Protein AF-A0A1V5XTD7-F1 (afdb_monomer_lite)

Sequence (147 aa):
MNVSTKELQEQLVVDLKNWQKAEGAAANQMEKLSKATNHELIKLVADVIHADSLRHAKVQQMVVDSIEKGAHALSPDDLAKVWDIIEEHIKTEQHMVANVRKALDSLQGRKMLVQQYLLEYLLFDEQKHDHLLEKLEGIKKGMYPDG

Structure (mmCIF, N/CA/C/O backbone):
data_AF-A0A1V5XTD7-F1
#
_entry.id   AF-A0A1V5XTD7-F1
#
loop_
_atom_site.group_PDB
_atom_site.id
_atom_site.type_symbol
_atom_site.label_atom_id
_atom_site.label_alt_id
_atom_site.label_comp_id
_atom_site.label_asym_id
_atom_site.label_entity_id
_atom_site.label_seq_id
_atom_site.pdbx_PDB_ins_code
_atom_site.Cartn_x
_atom_site.Cartn_y
_atom_site.Cartn_z
_atom_site.occupancy
_atom_site.B_iso_or_equiv
_atom_site.auth_seq_id
_atom_site.auth_comp_id
_atom_site.auth_asym_id
_atom_site.auth_atom_id
_atom_site.pdbx_PDB_model_num
ATOM 1 N N . MET A 1 1 ? 18.858 23.688 -20.100 1.00 56.25 1 MET A N 1
ATOM 2 C CA . MET A 1 1 ? 19.520 22.431 -20.507 1.00 56.25 1 MET A CA 1
ATOM 3 C C . MET A 1 1 ? 18.501 21.320 -20.331 1.00 56.25 1 MET A C 1
ATOM 5 O O . MET A 1 1 ? 17.865 21.304 -19.286 1.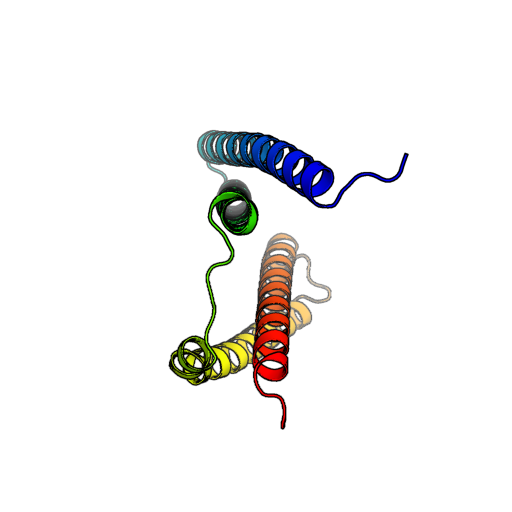00 56.25 1 MET A O 1
ATOM 9 N N . ASN A 1 2 ? 18.276 20.481 -21.346 1.00 80.62 2 ASN A N 1
ATOM 10 C CA . ASN A 1 2 ? 17.391 19.322 -21.206 1.00 80.62 2 ASN A CA 1
ATOM 11 C C . ASN A 1 2 ? 18.139 18.247 -20.419 1.00 80.62 2 ASN A C 1
ATOM 13 O O . ASN A 1 2 ? 19.227 17.852 -20.828 1.00 80.62 2 ASN A O 1
ATOM 17 N N . VAL A 1 3 ? 17.569 17.827 -19.292 1.00 83.38 3 VAL A N 1
ATOM 18 C CA . VAL A 1 3 ? 18.100 16.738 -18.468 1.00 83.38 3 VAL A CA 1
ATOM 19 C C . VAL A 1 3 ? 17.999 15.438 -19.267 1.00 83.38 3 VAL A C 1
ATOM 21 O O . VAL A 1 3 ? 16.967 15.168 -19.886 1.00 83.38 3 VAL A O 1
ATOM 24 N N . SER A 1 4 ? 19.068 14.650 -19.300 1.00 93.81 4 SER A N 1
ATOM 25 C CA . SER A 1 4 ? 19.073 13.344 -19.959 1.00 93.81 4 SER A CA 1
ATOM 26 C C . SER A 1 4 ? 18.252 12.314 -19.174 1.00 93.81 4 SER A C 1
ATOM 28 O O . SER A 1 4 ? 18.090 12.418 -17.959 1.00 93.81 4 SER A O 1
ATOM 30 N N . THR A 1 5 ? 17.774 11.261 -19.845 1.00 93.81 5 THR A N 1
ATOM 31 C CA . THR A 1 5 ? 17.075 10.141 -19.182 1.00 93.81 5 THR A CA 1
ATOM 32 C C . THR A 1 5 ? 17.911 9.523 -18.064 1.00 93.81 5 THR A C 1
ATOM 34 O O . THR A 1 5 ? 17.371 9.161 -17.023 1.00 93.81 5 THR A O 1
ATOM 37 N N . LYS A 1 6 ? 19.231 9.441 -18.260 1.00 93.12 6 LYS A N 1
ATOM 38 C CA . LYS A 1 6 ? 20.161 8.915 -17.261 1.00 93.12 6 LYS A CA 1
ATOM 39 C C . LYS A 1 6 ? 20.193 9.794 -16.008 1.00 93.12 6 LYS A C 1
ATOM 41 O O . LYS A 1 6 ? 20.026 9.277 -14.912 1.00 93.12 6 LYS A O 1
ATOM 46 N N . GLU A 1 7 ? 20.345 11.106 -16.172 1.00 94.81 7 GLU A N 1
ATOM 47 C CA . GLU A 1 7 ? 20.345 12.049 -15.043 1.00 94.81 7 GLU A CA 1
ATOM 48 C C . GLU A 1 7 ? 19.001 12.033 -14.292 1.00 94.81 7 GLU A C 1
ATOM 50 O O . GLU A 1 7 ? 18.977 12.085 -13.065 1.00 94.81 7 GLU A O 1
ATOM 55 N N . LEU A 1 8 ? 17.875 11.888 -15.006 1.00 96.19 8 LEU A N 1
ATOM 56 C CA . LEU A 1 8 ? 16.554 11.726 -14.383 1.00 96.19 8 LEU A CA 1
ATOM 57 C C . LEU A 1 8 ? 16.450 10.432 -13.564 1.00 96.19 8 LEU A C 1
ATOM 59 O O . LEU A 1 8 ? 15.916 10.450 -12.457 1.00 96.19 8 LEU A O 1
ATOM 63 N N . GLN A 1 9 ? 16.952 9.314 -14.092 1.00 96.06 9 GLN A N 1
ATOM 64 C CA . GLN A 1 9 ? 16.957 8.025 -13.397 1.00 96.06 9 GLN A CA 1
ATOM 65 C C . GLN A 1 9 ? 17.840 8.053 -12.145 1.00 96.06 9 GLN A C 1
ATOM 67 O O . GLN A 1 9 ? 17.424 7.564 -11.096 1.00 96.06 9 GLN A O 1
ATOM 72 N N . GLU A 1 10 ? 19.025 8.660 -12.231 1.00 96.75 10 GLU A N 1
ATOM 73 C CA . GLU A 1 10 ? 19.931 8.835 -11.090 1.00 96.75 10 GLU A CA 1
ATOM 74 C C . GLU A 1 10 ? 19.274 9.674 -9.985 1.00 96.75 10 GLU A C 1
ATOM 76 O O . GLU A 1 10 ? 19.291 9.277 -8.817 1.00 96.75 10 GLU A O 1
ATOM 81 N N . GLN A 1 11 ? 18.619 10.783 -10.347 1.00 97.88 11 GLN A N 1
ATOM 82 C CA . GLN A 1 11 ? 17.897 11.612 -9.382 1.00 97.88 11 GLN A CA 1
ATOM 83 C C . GLN A 1 11 ? 16.709 10.867 -8.757 1.00 97.88 11 GLN A C 1
ATOM 85 O O . GLN A 1 11 ? 16.541 10.891 -7.539 1.00 97.88 11 GLN A O 1
ATOM 90 N N . LEU A 1 12 ? 15.923 10.147 -9.562 1.00 97.88 12 LEU A N 1
ATOM 91 C CA . LEU A 1 12 ? 14.783 9.371 -9.075 1.00 97.88 12 LEU A CA 1
ATOM 92 C C . LEU A 1 12 ? 15.210 8.309 -8.052 1.00 97.88 12 LEU A C 1
ATOM 94 O O . LEU A 1 12 ? 14.552 8.135 -7.028 1.00 97.88 12 LEU A O 1
ATOM 98 N N . VAL A 1 13 ? 16.330 7.620 -8.290 1.00 98.31 13 VAL A N 1
ATOM 99 C CA . VAL A 1 13 ? 16.887 6.651 -7.334 1.00 98.31 13 VAL A CA 1
ATOM 100 C C . VAL A 1 13 ? 17.264 7.325 -6.013 1.00 98.31 13 VAL A C 1
ATOM 102 O O . VAL A 1 13 ? 16.972 6.781 -4.945 1.00 98.31 13 VAL A O 1
ATOM 105 N N . VAL A 1 14 ? 17.891 8.505 -6.062 1.00 98.44 14 VAL A N 1
ATOM 106 C CA . VAL A 1 14 ? 18.237 9.278 -4.857 1.00 98.44 14 VAL A CA 1
ATOM 107 C C . VAL A 1 14 ? 16.979 9.662 -4.077 1.00 98.44 14 VAL A C 1
ATOM 109 O O . VAL A 1 14 ? 16.927 9.462 -2.859 1.00 98.44 14 VAL A O 1
ATOM 112 N N . ASP A 1 15 ? 15.957 10.161 -4.767 1.00 98.56 15 ASP A N 1
ATOM 113 C CA . ASP A 1 15 ? 14.704 10.598 -4.152 1.00 98.56 15 ASP A CA 1
ATOM 114 C C . ASP A 1 15 ? 13.961 9.426 -3.499 1.00 98.56 15 ASP A C 1
ATOM 116 O O . ASP A 1 15 ? 13.559 9.519 -2.337 1.00 98.56 15 ASP A O 1
ATOM 120 N N . LEU A 1 16 ? 13.861 8.284 -4.187 1.00 98.50 16 LEU A N 1
ATOM 121 C CA . LEU A 1 16 ? 13.233 7.072 -3.655 1.00 98.50 16 LEU A CA 1
ATOM 122 C C . LEU A 1 16 ? 13.976 6.532 -2.429 1.00 98.50 16 LEU A C 1
ATOM 124 O O . LEU A 1 16 ? 13.339 6.212 -1.428 1.00 98.50 16 LEU A O 1
ATOM 128 N N . LYS A 1 17 ? 15.314 6.494 -2.449 1.00 98.38 17 LYS A N 1
ATOM 129 C CA . LYS A 1 17 ? 16.115 6.062 -1.288 1.00 98.38 17 LYS A CA 1
ATOM 130 C C . LYS A 1 17 ? 15.952 6.996 -0.089 1.00 98.38 17 LYS A C 1
ATOM 132 O O . LYS A 1 17 ? 16.010 6.553 1.059 1.00 98.38 17 LYS A O 1
ATOM 137 N N . ASN A 1 18 ? 15.747 8.291 -0.321 1.00 98.50 18 ASN A N 1
ATOM 138 C CA . ASN A 1 18 ? 15.445 9.234 0.753 1.00 98.50 18 ASN A CA 1
ATOM 139 C C . ASN A 1 18 ? 14.015 9.063 1.279 1.00 98.50 18 ASN A C 1
ATOM 141 O O . ASN A 1 18 ? 13.820 9.078 2.495 1.00 98.50 18 ASN A O 1
ATOM 145 N N . TRP A 1 19 ? 13.039 8.819 0.404 1.00 98.56 19 TRP A N 1
ATOM 146 C CA . TRP A 1 19 ? 11.669 8.505 0.811 1.00 98.56 19 TRP A CA 1
ATOM 147 C C . TRP A 1 19 ? 11.604 7.200 1.622 1.00 98.56 19 TRP A C 1
ATOM 149 O O . TRP A 1 19 ? 10.999 7.183 2.689 1.00 98.56 19 TRP A O 1
ATOM 159 N N . GLN A 1 20 ? 12.341 6.152 1.248 1.00 98.56 20 GLN A N 1
ATOM 160 C CA . GLN A 1 20 ? 12.427 4.911 2.035 1.00 98.56 20 GLN A CA 1
ATOM 161 C C . GLN A 1 20 ? 12.893 5.142 3.481 1.00 98.56 20 GLN A C 1
ATOM 163 O O . GLN A 1 20 ? 12.407 4.490 4.406 1.00 98.56 20 GLN A O 1
ATOM 168 N N . LYS A 1 21 ? 13.813 6.091 3.714 1.00 98.38 21 LYS A N 1
ATOM 169 C CA . LYS A 1 21 ? 14.217 6.469 5.082 1.00 98.38 21 LYS A CA 1
ATOM 170 C C . LYS A 1 21 ? 13.057 7.099 5.851 1.00 98.38 21 LYS A C 1
ATOM 172 O O . LYS A 1 21 ? 12.910 6.831 7.043 1.00 98.38 21 LYS A O 1
ATOM 177 N N . ALA A 1 22 ? 12.244 7.917 5.184 1.00 98.56 22 ALA A N 1
ATOM 178 C CA . ALA A 1 22 ? 11.042 8.491 5.775 1.00 98.56 22 ALA A CA 1
ATOM 179 C C . ALA A 1 22 ? 9.991 7.410 6.081 1.00 98.56 22 ALA A C 1
ATOM 181 O O . ALA A 1 22 ? 9.438 7.430 7.176 1.00 98.56 22 ALA A O 1
ATOM 182 N N . GLU A 1 23 ? 9.794 6.421 5.200 1.00 98.62 23 GLU A N 1
ATOM 183 C CA . GLU A 1 23 ? 8.918 5.267 5.469 1.00 98.62 23 GLU A CA 1
ATOM 184 C C . GLU A 1 23 ? 9.397 4.458 6.682 1.00 98.62 23 GLU A C 1
ATOM 186 O O . GLU A 1 23 ? 8.611 4.119 7.566 1.00 98.62 23 GLU A O 1
ATOM 191 N N . GLY A 1 24 ? 10.706 4.210 6.798 1.00 98.50 24 GLY A N 1
ATOM 192 C CA . GLY A 1 24 ? 11.279 3.549 7.974 1.00 98.50 24 GLY A CA 1
ATOM 193 C C . GLY A 1 24 ? 11.094 4.358 9.264 1.00 98.50 24 GLY A C 1
ATOM 194 O O . GLY A 1 24 ? 10.810 3.799 10.324 1.00 98.50 24 GLY A O 1
ATOM 195 N N . ALA A 1 25 ? 11.220 5.686 9.197 1.00 98.50 25 ALA A N 1
ATOM 196 C CA . ALA A 1 25 ? 10.943 6.555 10.336 1.00 98.50 25 ALA A CA 1
ATOM 197 C C . ALA A 1 25 ? 9.454 6.540 10.721 1.00 98.50 25 ALA A C 1
ATOM 199 O O . ALA A 1 25 ? 9.149 6.450 11.910 1.00 98.50 25 ALA A O 1
ATOM 200 N N . ALA A 1 26 ? 8.548 6.580 9.741 1.00 98.50 26 ALA A N 1
ATOM 201 C CA . ALA A 1 26 ? 7.104 6.510 9.947 1.00 98.50 26 ALA A CA 1
ATOM 202 C C . ALA A 1 26 ? 6.685 5.177 10.587 1.00 98.50 26 ALA A C 1
ATOM 204 O O . ALA A 1 26 ? 5.996 5.184 11.609 1.00 98.50 26 ALA A O 1
ATOM 205 N N . ALA A 1 27 ? 7.193 4.046 10.086 1.00 98.69 27 ALA A N 1
ATOM 206 C CA . ALA A 1 27 ? 6.969 2.733 10.691 1.00 98.69 27 ALA A CA 1
ATOM 207 C C . ALA A 1 27 ? 7.412 2.718 12.168 1.00 98.69 27 ALA A C 1
ATOM 209 O O . ALA A 1 27 ? 6.619 2.418 13.060 1.00 98.69 27 ALA A O 1
ATOM 210 N N . ASN A 1 28 ? 8.638 3.161 12.460 1.00 98.56 28 ASN A N 1
ATOM 211 C CA . ASN A 1 28 ? 9.143 3.224 13.837 1.00 98.56 28 ASN A CA 1
ATOM 212 C C . ASN A 1 28 ? 8.314 4.152 14.747 1.00 98.56 28 ASN A C 1
ATOM 214 O O . ASN A 1 28 ? 8.197 3.905 15.948 1.00 98.56 28 ASN A O 1
ATOM 218 N N . GLN A 1 29 ? 7.762 5.248 14.218 1.00 98.62 29 GLN A N 1
ATOM 219 C CA . GLN A 1 29 ? 6.876 6.134 14.981 1.00 98.62 29 GLN A CA 1
ATOM 220 C C . GLN A 1 29 ? 5.565 5.434 15.342 1.00 98.62 29 GLN A C 1
ATOM 222 O O . GLN A 1 29 ? 5.119 5.544 16.485 1.00 98.62 29 GLN A O 1
ATOM 227 N N . MET A 1 30 ? 4.977 4.690 14.405 1.00 98.56 30 MET A N 1
ATOM 228 C CA . MET A 1 30 ? 3.747 3.940 14.654 1.00 98.56 30 MET A CA 1
ATOM 229 C C . MET A 1 30 ? 3.967 2.779 15.624 1.00 98.56 30 MET A C 1
ATOM 231 O O . MET A 1 30 ? 3.158 2.575 16.524 1.00 98.56 30 MET A O 1
ATOM 235 N N . GLU A 1 31 ? 5.108 2.093 15.549 1.00 98.25 31 GLU A N 1
ATOM 236 C CA . GLU A 1 31 ? 5.473 1.073 16.538 1.00 98.25 31 GLU A CA 1
ATOM 237 C C . GLU A 1 31 ? 5.560 1.669 17.956 1.00 98.25 31 GLU A C 1
ATOM 239 O O . GLU A 1 31 ? 5.055 1.093 18.925 1.00 98.25 31 GLU A O 1
ATOM 244 N N . LYS A 1 32 ? 6.158 2.861 18.094 1.00 98.44 32 LYS A N 1
ATOM 245 C CA . LYS A 1 32 ? 6.196 3.584 19.375 1.00 98.44 32 LYS A CA 1
ATOM 246 C C . LYS A 1 32 ? 4.800 3.979 19.847 1.00 98.44 32 LYS A C 1
ATOM 248 O O . LYS A 1 32 ? 4.524 3.845 21.035 1.00 98.44 32 LYS A O 1
ATOM 253 N N . LEU A 1 33 ? 3.932 4.441 18.945 1.00 98.19 33 LEU A N 1
ATOM 254 C CA . LEU A 1 33 ? 2.545 4.783 19.267 1.00 98.19 33 LEU A CA 1
ATOM 255 C C . LEU A 1 33 ? 1.776 3.563 19.785 1.00 98.19 33 LEU A C 1
ATOM 257 O O . LEU A 1 33 ? 1.155 3.646 20.842 1.00 98.19 33 LEU A O 1
ATOM 261 N N . SER A 1 34 ? 1.879 2.430 19.085 1.00 97.56 34 SER A N 1
ATOM 262 C CA . SER A 1 34 ? 1.235 1.165 19.460 1.00 97.56 34 SER A CA 1
ATOM 263 C C . SER A 1 34 ? 1.693 0.689 20.851 1.00 97.56 34 SER A C 1
ATOM 265 O O . SER A 1 34 ? 0.878 0.285 21.680 1.00 97.56 34 SER A O 1
ATOM 267 N N . LYS A 1 35 ? 2.986 0.853 21.176 1.00 97.81 35 LYS A N 1
ATOM 268 C CA . LYS A 1 35 ? 3.560 0.536 22.502 1.00 97.81 35 LYS A CA 1
ATOM 269 C C . LYS A 1 35 ? 3.183 1.529 23.608 1.00 97.81 35 LYS A C 1
ATOM 271 O O . LYS A 1 35 ? 3.209 1.165 24.781 1.00 97.81 35 LYS A O 1
ATOM 276 N N . ALA A 1 36 ? 2.871 2.779 23.265 1.00 98.06 36 ALA A N 1
ATOM 277 C CA . ALA A 1 36 ? 2.597 3.844 24.232 1.00 98.06 36 ALA A CA 1
ATOM 278 C C . ALA A 1 36 ? 1.149 3.853 24.754 1.00 98.06 36 ALA A C 1
ATOM 280 O O . ALA A 1 36 ? 0.820 4.641 25.641 1.00 98.06 36 ALA A O 1
ATOM 281 N N . THR A 1 37 ? 0.273 3.004 24.215 1.00 97.44 37 THR A N 1
ATOM 282 C CA . THR A 1 37 ? -1.153 2.978 24.550 1.00 97.44 37 THR A CA 1
ATOM 283 C C . THR A 1 37 ? -1.656 1.556 24.763 1.00 97.44 37 THR A C 1
ATOM 285 O O . THR A 1 37 ? -1.198 0.613 24.130 1.00 97.44 37 THR A O 1
ATOM 288 N N . ASN A 1 38 ? -2.658 1.403 25.629 1.00 97.31 38 ASN A N 1
ATOM 289 C CA . ASN A 1 38 ? -3.426 0.162 25.765 1.00 97.31 38 ASN A CA 1
ATOM 290 C C . ASN A 1 38 ? -4.776 0.225 25.032 1.00 97.31 38 ASN A C 1
ATOM 292 O O . ASN A 1 38 ? -5.556 -0.716 25.111 1.00 97.31 38 ASN A O 1
ATOM 296 N N . HIS A 1 39 ? -5.079 1.330 24.343 1.00 98.12 39 HIS A N 1
ATOM 297 C CA . HIS A 1 39 ? -6.352 1.499 23.652 1.00 98.12 39 HIS A CA 1
ATOM 298 C C . HIS A 1 39 ? -6.342 0.777 22.298 1.00 98.12 39 HIS A C 1
ATOM 300 O O . HIS A 1 39 ? -5.668 1.209 21.364 1.00 98.12 39 HIS A O 1
ATOM 306 N N . GLU A 1 40 ? -7.158 -0.268 22.164 1.00 96.81 40 GLU A N 1
ATOM 307 C CA . GLU A 1 40 ? -7.149 -1.181 21.009 1.00 96.81 40 GLU A CA 1
ATOM 308 C C . GLU A 1 40 ? -7.403 -0.489 19.660 1.00 96.81 40 GLU A C 1
ATOM 310 O O . GLU A 1 40 ? -6.708 -0.772 18.691 1.00 96.81 40 GLU A O 1
ATOM 315 N N . LEU A 1 41 ? -8.311 0.495 19.593 1.00 96.50 41 LEU A N 1
ATOM 316 C CA . LEU A 1 41 ? -8.510 1.268 18.354 1.00 96.50 41 LEU A CA 1
ATOM 317 C C . LEU A 1 41 ? -7.245 2.025 17.915 1.00 96.50 41 LEU A C 1
ATOM 319 O O . LEU A 1 41 ? -6.951 2.086 16.727 1.00 96.50 41 LEU A O 1
ATOM 323 N N . ILE A 1 42 ? -6.498 2.607 18.860 1.00 97.44 42 ILE A N 1
ATOM 324 C CA . ILE A 1 42 ? -5.294 3.382 18.535 1.00 97.44 42 ILE A CA 1
ATOM 325 C C . ILE A 1 42 ? -4.183 2.435 18.078 1.00 97.44 42 ILE A C 1
ATOM 327 O O . ILE A 1 42 ? -3.482 2.753 17.121 1.00 97.44 42 ILE A O 1
ATOM 331 N N . LYS A 1 43 ? -4.059 1.261 18.715 1.00 98.00 43 LYS A N 1
ATOM 332 C CA . LYS A 1 43 ? -3.128 0.214 18.275 1.00 98.00 43 LYS A CA 1
ATOM 333 C C . LYS A 1 43 ? -3.436 -0.251 16.858 1.00 98.00 43 LYS A C 1
ATOM 335 O O . LYS A 1 43 ? -2.542 -0.227 16.030 1.00 98.00 43 LYS A O 1
ATOM 340 N N . LEU A 1 44 ? -4.699 -0.564 16.556 1.00 97.38 44 LEU A N 1
ATOM 341 C CA . LEU A 1 44 ? -5.108 -0.982 15.213 1.00 97.38 44 LEU A CA 1
ATOM 342 C C . LEU A 1 44 ? -4.708 0.048 14.147 1.00 97.38 44 LEU A C 1
ATOM 344 O O . LEU A 1 44 ? -4.117 -0.316 13.136 1.00 97.38 44 LEU A O 1
ATOM 348 N N . VAL A 1 45 ? -4.989 1.333 14.384 1.00 97.44 45 VAL A N 1
ATOM 349 C CA . VAL A 1 45 ? -4.612 2.408 13.450 1.00 97.44 45 VAL A CA 1
ATOM 350 C C . VAL A 1 45 ? -3.093 2.496 13.289 1.00 97.44 45 VAL A C 1
ATOM 352 O O . VAL A 1 45 ? -2.601 2.608 12.167 1.00 97.44 45 VAL A O 1
ATOM 355 N N . ALA A 1 46 ? -2.340 2.413 14.388 1.00 98.25 46 ALA A N 1
ATOM 356 C CA . ALA A 1 46 ? -0.882 2.416 14.343 1.00 98.25 46 ALA A CA 1
ATOM 357 C C . ALA A 1 46 ? -0.335 1.214 13.553 1.00 98.25 46 ALA A C 1
ATOM 359 O O . ALA A 1 46 ? 0.543 1.381 12.710 1.00 98.25 46 ALA A O 1
ATOM 360 N N . ASP A 1 47 ? -0.879 0.022 13.781 1.00 97.69 47 ASP A N 1
ATOM 361 C CA . ASP A 1 47 ? -0.418 -1.218 13.160 1.00 97.69 47 ASP A CA 1
ATOM 362 C C . ASP A 1 47 ? -0.689 -1.231 11.646 1.00 97.69 47 ASP A C 1
ATOM 364 O O . ASP A 1 47 ? 0.178 -1.644 10.871 1.00 97.69 47 ASP A O 1
ATOM 368 N N . VAL A 1 48 ? -1.847 -0.715 11.211 1.00 97.50 48 VAL A N 1
ATOM 369 C CA . VAL A 1 48 ? -2.179 -0.532 9.786 1.00 97.50 48 VAL A CA 1
ATOM 370 C C . VAL A 1 48 ? -1.169 0.396 9.112 1.00 97.50 48 VAL A C 1
ATOM 372 O O . VAL A 1 48 ? -0.541 0.013 8.124 1.00 97.50 48 VAL A O 1
ATOM 375 N N . ILE A 1 49 ? -0.947 1.590 9.672 1.00 98.00 49 ILE A N 1
ATOM 376 C CA . ILE A 1 49 ? -0.032 2.582 9.084 1.00 98.00 49 ILE A CA 1
ATOM 377 C C . ILE A 1 49 ? 1.410 2.056 9.088 1.00 98.00 49 ILE A C 1
ATOM 379 O O . ILE A 1 49 ? 2.139 2.227 8.112 1.00 98.00 49 ILE A O 1
ATOM 383 N N . HIS A 1 50 ? 1.823 1.369 10.157 1.00 98.50 50 HIS A N 1
ATOM 384 C CA . HIS A 1 50 ? 3.120 0.701 10.228 1.00 98.50 50 HIS A CA 1
ATOM 385 C C . HIS A 1 50 ? 3.301 -0.293 9.071 1.00 98.50 50 HIS A C 1
ATOM 387 O O . HIS A 1 50 ? 4.320 -0.261 8.375 1.00 98.50 50 HIS A O 1
ATOM 393 N N . ALA A 1 51 ? 2.318 -1.171 8.848 1.00 98.06 51 ALA A N 1
ATOM 394 C CA . ALA A 1 51 ? 2.375 -2.165 7.783 1.00 98.06 51 ALA A CA 1
ATOM 395 C C . ALA A 1 51 ? 2.429 -1.519 6.390 1.00 98.06 51 ALA A C 1
ATOM 397 O O . ALA A 1 51 ? 3.187 -1.980 5.530 1.00 98.06 51 ALA A O 1
ATOM 398 N N . ASP A 1 52 ? 1.679 -0.438 6.178 1.00 97.75 52 ASP A N 1
ATOM 399 C CA . ASP A 1 52 ? 1.677 0.295 4.915 1.00 97.75 52 ASP A CA 1
ATOM 400 C C . ASP A 1 52 ? 3.013 0.977 4.635 1.00 97.75 52 ASP A C 1
ATOM 402 O O . ASP A 1 52 ? 3.541 0.812 3.535 1.00 97.75 52 ASP A O 1
ATOM 406 N N . SER A 1 53 ? 3.644 1.615 5.623 1.00 98.50 53 SER A N 1
ATOM 407 C CA . SER A 1 53 ? 4.984 2.187 5.434 1.00 98.50 53 SER A CA 1
ATOM 408 C C . SER A 1 53 ? 6.022 1.138 5.030 1.00 98.50 53 SER A C 1
ATOM 410 O O . SER A 1 53 ? 6.828 1.355 4.120 1.00 98.50 53 SER A O 1
ATOM 412 N N . LEU A 1 54 ? 5.974 -0.055 5.632 1.00 98.31 54 LEU A N 1
ATOM 413 C CA . LEU A 1 54 ? 6.852 -1.155 5.223 1.00 98.31 54 LEU A CA 1
ATOM 414 C C . LEU A 1 54 ? 6.555 -1.639 3.796 1.00 98.31 54 LEU A C 1
ATOM 416 O O . LEU A 1 54 ? 7.477 -2.005 3.062 1.00 98.31 54 LEU A O 1
ATOM 420 N N . ARG A 1 55 ? 5.282 -1.651 3.384 1.00 97.81 55 ARG A N 1
ATOM 421 C CA . ARG A 1 55 ? 4.878 -2.011 2.018 1.00 97.81 55 ARG A CA 1
ATOM 422 C C . ARG A 1 55 ? 5.325 -0.951 1.008 1.00 97.81 55 ARG A C 1
ATOM 424 O O . ARG A 1 55 ? 5.878 -1.319 -0.026 1.00 97.81 55 ARG A O 1
ATOM 431 N N . HIS A 1 56 ? 5.173 0.335 1.313 1.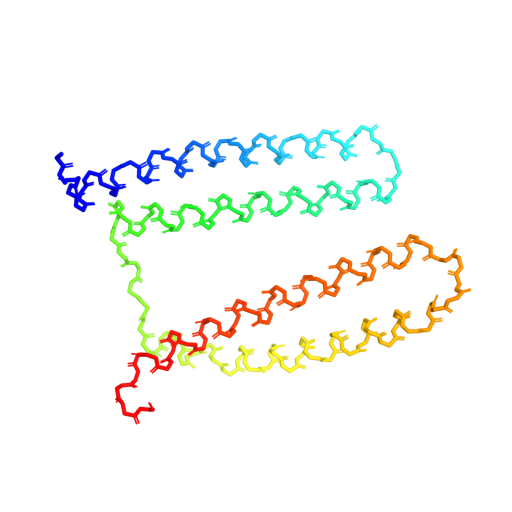00 98.25 56 HIS A N 1
ATOM 432 C CA . HIS A 1 56 ? 5.629 1.437 0.463 1.00 98.25 56 HIS A CA 1
ATOM 433 C C . HIS A 1 56 ? 7.139 1.392 0.237 1.00 98.25 56 HIS A C 1
ATOM 435 O O . HIS A 1 56 ? 7.585 1.472 -0.907 1.00 98.25 56 HIS A O 1
ATOM 441 N N . ALA A 1 57 ? 7.924 1.153 1.292 1.00 98.44 57 ALA A N 1
ATOM 442 C CA . ALA A 1 57 ? 9.373 1.008 1.172 1.00 98.44 57 ALA A CA 1
ATOM 443 C C . ALA A 1 57 ? 9.775 -0.127 0.208 1.00 98.44 57 ALA A C 1
ATOM 445 O O . ALA A 1 57 ? 10.738 0.014 -0.552 1.00 98.44 57 ALA A O 1
ATOM 446 N N . LYS A 1 58 ? 9.014 -1.234 0.190 1.00 97.81 58 LYS A N 1
ATOM 447 C CA . LYS A 1 58 ? 9.209 -2.342 -0.763 1.00 97.81 58 LYS A CA 1
ATOM 448 C C . LYS A 1 58 ? 8.846 -1.951 -2.195 1.00 97.81 58 LYS A C 1
ATOM 450 O O . LYS A 1 58 ? 9.595 -2.283 -3.108 1.00 97.81 58 LYS A O 1
ATOM 455 N N . VAL A 1 59 ? 7.740 -1.232 -2.398 1.00 96.88 59 VAL A N 1
ATOM 456 C CA . VAL A 1 59 ? 7.352 -0.719 -3.726 1.00 96.88 59 VAL A CA 1
ATOM 457 C C . VAL A 1 59 ? 8.424 0.229 -4.265 1.00 96.88 59 VAL A C 1
ATOM 459 O O . VAL A 1 59 ? 8.874 0.070 -5.396 1.00 96.88 59 VAL A O 1
ATOM 462 N N . GLN A 1 60 ? 8.907 1.157 -3.438 1.00 98.19 60 GLN A N 1
ATOM 463 C CA . GLN A 1 60 ? 10.007 2.061 -3.787 1.00 98.19 60 GLN A CA 1
ATOM 464 C C . GLN A 1 60 ? 11.276 1.279 -4.148 1.00 98.19 60 GLN A C 1
ATOM 466 O O . GLN A 1 60 ? 11.932 1.603 -5.137 1.00 98.19 60 GLN A O 1
ATOM 471 N N . GLN A 1 61 ? 11.586 0.209 -3.404 1.00 97.50 61 GLN A N 1
ATOM 472 C CA . GLN A 1 61 ? 12.741 -0.637 -3.705 1.00 97.50 61 GLN A CA 1
ATOM 473 C C . GLN A 1 61 ? 12.602 -1.336 -5.055 1.00 97.50 61 GLN A C 1
ATOM 475 O O . GLN A 1 61 ? 13.580 -1.417 -5.787 1.00 97.50 61 GLN A O 1
ATOM 480 N N . MET A 1 62 ? 11.404 -1.807 -5.407 1.00 95.44 62 MET A N 1
ATOM 481 C CA . MET A 1 62 ? 11.151 -2.430 -6.708 1.00 95.44 62 MET A CA 1
ATOM 482 C C . MET A 1 62 ? 11.417 -1.450 -7.861 1.00 95.44 62 MET A C 1
ATOM 484 O O . MET A 1 62 ? 12.005 -1.827 -8.874 1.00 95.44 62 MET A O 1
ATOM 488 N N . VAL A 1 63 ? 11.045 -0.175 -7.697 1.00 95.62 63 VAL A N 1
ATOM 489 C CA . VAL A 1 63 ? 11.342 0.871 -8.689 1.00 95.62 63 VAL A CA 1
ATOM 490 C C . VAL A 1 63 ? 12.848 1.131 -8.775 1.00 95.62 63 VAL A C 1
ATOM 492 O O . VAL A 1 63 ? 13.394 1.150 -9.877 1.00 95.62 63 VAL A O 1
ATOM 495 N N . VAL A 1 64 ? 13.536 1.268 -7.637 1.00 96.69 64 VAL A N 1
ATOM 496 C CA . VAL A 1 64 ? 15.003 1.421 -7.593 1.00 96.69 64 VAL A CA 1
ATOM 497 C C . VAL A 1 64 ? 15.696 0.250 -8.289 1.00 96.69 64 VAL A C 1
ATOM 499 O O . VAL A 1 64 ? 16.549 0.460 -9.148 1.00 96.69 64 VAL A O 1
ATOM 502 N N . ASP A 1 65 ? 15.295 -0.979 -7.970 1.00 95.56 65 ASP A N 1
ATOM 503 C CA . ASP A 1 65 ? 15.875 -2.192 -8.537 1.00 95.56 65 ASP A CA 1
ATOM 504 C C . ASP A 1 65 ? 15.652 -2.265 -10.052 1.00 95.56 65 ASP A C 1
ATOM 506 O O . ASP A 1 65 ? 16.580 -2.614 -10.778 1.00 95.56 65 ASP A O 1
ATOM 510 N N . SER A 1 66 ? 14.488 -1.832 -10.550 1.00 93.75 66 SER A N 1
ATOM 511 C CA . SER A 1 66 ? 14.221 -1.777 -11.995 1.00 93.75 66 SER A CA 1
ATOM 512 C C . SER A 1 66 ? 15.174 -0.850 -12.767 1.00 93.75 66 SER A C 1
ATOM 514 O O . SER A 1 66 ? 15.412 -1.070 -13.955 1.00 93.75 66 SER A O 1
ATOM 516 N N . ILE A 1 67 ? 15.747 0.157 -12.095 1.00 94.56 67 ILE A N 1
ATOM 517 C CA . ILE A 1 67 ? 16.705 1.113 -12.667 1.00 94.56 67 ILE A CA 1
ATOM 518 C C . ILE A 1 67 ? 18.144 0.620 -12.473 1.00 94.56 67 ILE A C 1
ATOM 520 O O . ILE A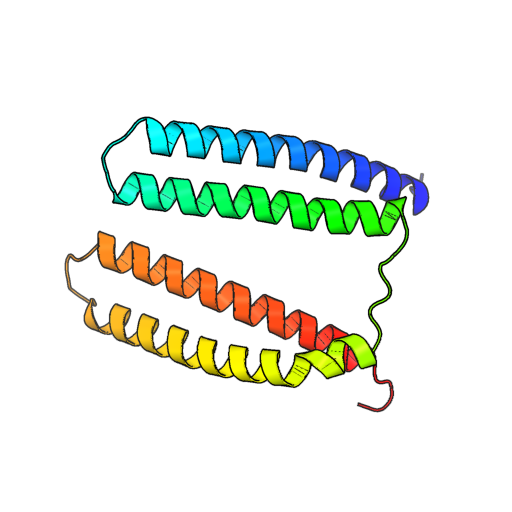 1 67 ? 18.919 0.596 -13.425 1.00 94.56 67 ILE A O 1
ATOM 524 N N . GLU A 1 68 ? 18.513 0.224 -11.251 1.00 94.06 68 GLU A N 1
ATOM 525 C CA . GLU A 1 68 ? 19.900 -0.120 -10.897 1.00 94.06 68 GLU A CA 1
ATOM 526 C C . GLU A 1 68 ? 20.304 -1.531 -11.346 1.00 94.06 68 GLU A C 1
ATOM 528 O O . GLU A 1 68 ? 21.468 -1.769 -11.667 1.00 94.06 68 GLU A O 1
ATOM 533 N N . LYS A 1 69 ? 19.357 -2.476 -11.356 1.00 92.81 69 LYS A N 1
ATOM 534 C CA . LYS A 1 69 ? 19.590 -3.899 -11.668 1.00 92.81 69 LYS A CA 1
ATOM 535 C C . LYS A 1 69 ? 18.959 -4.321 -12.999 1.00 92.81 69 LYS A C 1
ATOM 537 O O . LYS A 1 69 ? 19.209 -5.432 -13.463 1.00 92.81 69 LYS A O 1
ATOM 542 N N . GLY A 1 70 ? 18.188 -3.427 -13.617 1.00 84.19 70 GLY A N 1
ATOM 543 C CA . GLY A 1 70 ? 17.391 -3.691 -14.810 1.00 84.19 70 GLY A CA 1
ATOM 544 C C . GLY A 1 70 ? 15.991 -4.207 -14.474 1.00 84.19 70 GLY A C 1
ATOM 545 O O . GLY A 1 70 ? 15.736 -4.734 -13.391 1.00 84.19 70 GLY A O 1
ATOM 546 N N . ALA A 1 71 ? 15.061 -4.039 -15.415 1.00 75.06 71 ALA A N 1
ATOM 547 C CA . ALA A 1 71 ? 13.677 -4.456 -15.232 1.00 75.06 71 ALA A CA 1
ATOM 548 C C . ALA A 1 71 ? 13.581 -5.973 -15.006 1.00 75.06 71 ALA A C 1
ATOM 550 O O . ALA A 1 71 ? 14.105 -6.766 -15.792 1.00 75.06 71 ALA A O 1
ATOM 551 N N . HIS A 1 72 ? 12.861 -6.379 -13.958 1.00 72.06 72 HIS A N 1
ATOM 552 C CA . HIS A 1 72 ? 12.422 -7.762 -13.811 1.00 72.06 72 HIS A CA 1
ATOM 553 C C . HIS A 1 72 ? 11.473 -8.077 -14.971 1.00 72.06 72 HIS A C 1
ATOM 555 O O . HIS A 1 72 ? 10.369 -7.536 -15.031 1.00 72.06 72 HIS A O 1
ATOM 561 N N . ALA A 1 73 ? 11.924 -8.895 -15.922 1.00 73.38 73 ALA A N 1
ATOM 562 C CA . ALA A 1 73 ? 11.098 -9.287 -17.053 1.00 73.38 73 ALA A CA 1
ATOM 563 C C . ALA A 1 73 ? 9.888 -10.079 -16.540 1.00 73.38 73 ALA A C 1
ATOM 565 O O . ALA A 1 73 ? 10.047 -11.150 -15.960 1.00 73.38 73 ALA A O 1
ATOM 566 N N . LEU A 1 74 ? 8.690 -9.532 -16.742 1.00 81.94 74 LEU A N 1
ATOM 567 C CA . LEU A 1 74 ? 7.431 -10.234 -16.534 1.00 81.94 74 LEU A CA 1
ATOM 568 C C . LEU A 1 74 ? 7.031 -10.845 -17.875 1.00 81.94 74 LEU A C 1
ATOM 570 O O . LEU A 1 74 ? 6.788 -10.107 -18.831 1.00 81.94 74 LEU A O 1
ATOM 574 N N . SER A 1 75 ? 7.019 -12.175 -17.972 1.00 85.25 75 SER A N 1
ATOM 575 C CA . SER A 1 75 ? 6.587 -12.847 -19.198 1.00 85.25 75 SER A CA 1
ATOM 576 C C . SER A 1 75 ? 5.067 -13.073 -19.210 1.00 85.25 75 SER A C 1
ATOM 578 O O . SER A 1 75 ? 4.448 -13.164 -18.143 1.00 85.25 75 SER A O 1
ATOM 580 N N . PRO A 1 76 ? 4.447 -13.221 -20.397 1.00 84.12 76 PRO A N 1
ATOM 581 C CA . PRO A 1 76 ? 3.043 -13.614 -20.496 1.00 84.12 76 PRO A CA 1
ATOM 582 C C . PRO A 1 76 ? 2.740 -14.929 -19.758 1.00 84.12 76 PRO A C 1
ATOM 584 O O . PRO A 1 76 ? 1.690 -15.043 -19.127 1.00 84.12 76 PRO A O 1
ATOM 587 N N . ASP A 1 77 ? 3.682 -15.878 -19.768 1.00 86.00 77 ASP A N 1
ATOM 588 C CA . ASP A 1 77 ? 3.574 -17.162 -19.066 1.00 86.00 77 ASP A CA 1
ATOM 589 C C . ASP A 1 77 ? 3.578 -17.000 -17.542 1.00 86.00 77 ASP A C 1
ATOM 591 O O . ASP A 1 77 ? 2.884 -17.737 -16.840 1.00 86.00 77 ASP A O 1
ATOM 595 N N . ASP A 1 78 ? 4.348 -16.048 -17.006 1.00 88.56 78 ASP A N 1
ATOM 596 C CA . ASP A 1 78 ? 4.371 -15.777 -15.564 1.00 88.56 78 ASP A CA 1
ATOM 597 C C . ASP A 1 78 ? 3.025 -15.236 -15.082 1.00 88.56 78 ASP A C 1
ATOM 599 O O . ASP A 1 78 ? 2.535 -15.663 -14.037 1.00 88.56 78 ASP A O 1
ATOM 603 N N . LEU A 1 79 ? 2.393 -14.359 -15.871 1.00 87.19 79 LEU A N 1
ATOM 604 C CA . LEU A 1 79 ? 1.040 -13.880 -15.590 1.00 87.19 79 LEU A CA 1
ATOM 605 C C . LEU A 1 79 ? -0.012 -14.973 -15.785 1.00 87.19 79 LEU A C 1
ATOM 607 O O . LEU A 1 79 ? -0.899 -15.110 -14.946 1.00 87.19 79 LEU A O 1
ATOM 611 N N . ALA A 1 80 ? 0.081 -15.766 -16.856 1.00 86.94 80 ALA A N 1
ATOM 612 C CA . ALA A 1 80 ? -0.892 -16.814 -17.157 1.00 86.94 80 ALA A CA 1
ATOM 613 C C . ALA A 1 80 ? -1.006 -17.845 -16.022 1.00 86.94 80 ALA A C 1
ATOM 615 O O . ALA A 1 80 ? -2.111 -18.249 -15.676 1.00 86.94 80 ALA A O 1
ATOM 616 N N . LYS A 1 81 ? 0.115 -18.210 -15.383 1.00 90.38 81 LYS A N 1
ATOM 617 C CA . LYS A 1 81 ? 0.151 -19.177 -14.266 1.00 90.38 81 LYS A CA 1
ATOM 618 C C . LYS A 1 81 ? -0.632 -18.743 -13.028 1.00 90.38 81 LYS A C 1
ATOM 620 O O . LYS A 1 81 ? -1.000 -19.596 -12.226 1.00 90.38 81 LYS A O 1
ATOM 625 N N . VAL A 1 82 ? -0.822 -17.439 -12.831 1.00 91.06 82 VAL A N 1
ATOM 626 C CA . VAL A 1 82 ? -1.467 -16.883 -11.629 1.00 91.06 82 VAL A CA 1
ATOM 627 C C . VAL A 1 82 ? -2.796 -16.199 -11.934 1.00 91.06 82 VAL A C 1
ATOM 629 O O . VAL A 1 82 ? -3.488 -15.786 -11.007 1.00 91.06 82 VAL A O 1
ATOM 632 N N . TRP A 1 83 ? -3.163 -16.073 -13.213 1.00 92.62 83 TRP A N 1
ATOM 633 C CA . TRP A 1 83 ? -4.305 -15.265 -13.630 1.00 92.62 83 TRP A CA 1
ATOM 634 C C . TRP A 1 83 ? -5.634 -15.785 -13.084 1.00 92.62 83 TRP A C 1
ATOM 636 O O . TRP A 1 83 ? -6.420 -14.994 -12.572 1.00 92.62 83 TRP A O 1
ATOM 646 N N . ASP A 1 84 ? -5.847 -17.101 -13.103 1.00 92.50 84 ASP A N 1
ATOM 647 C CA . ASP A 1 84 ? -7.075 -17.709 -12.577 1.00 92.50 84 ASP A CA 1
ATOM 648 C C . ASP A 1 84 ? -7.265 -17.385 -11.084 1.00 92.50 84 ASP A C 1
ATOM 650 O O . ASP A 1 84 ? -8.362 -17.040 -10.648 1.00 92.50 84 ASP A O 1
ATOM 654 N N . ILE A 1 85 ? -6.174 -17.386 -10.307 1.00 94.06 85 ILE A N 1
ATOM 655 C CA . ILE A 1 85 ? -6.183 -17.024 -8.879 1.00 94.06 85 ILE A CA 1
ATOM 656 C C . ILE A 1 85 ? -6.529 -15.539 -8.700 1.00 94.06 85 ILE A C 1
ATOM 658 O O . ILE A 1 85 ? -7.276 -15.180 -7.790 1.00 94.06 85 ILE A O 1
ATOM 662 N N . ILE A 1 86 ? -6.004 -14.666 -9.565 1.00 92.69 86 ILE A N 1
ATOM 663 C CA . ILE A 1 86 ? -6.317 -13.230 -9.546 1.00 92.69 86 ILE A CA 1
ATOM 664 C C . ILE A 1 86 ? -7.802 -13.004 -9.853 1.00 92.69 86 ILE A C 1
ATOM 666 O O . ILE A 1 86 ? -8.460 -12.242 -9.150 1.00 92.69 86 ILE A O 1
ATOM 670 N N . GLU A 1 87 ? -8.362 -13.691 -10.849 1.00 91.50 87 GLU A N 1
ATOM 671 C CA . GLU A 1 87 ? -9.787 -13.582 -11.178 1.00 91.50 87 GLU A CA 1
ATOM 672 C C . GLU A 1 87 ? -10.693 -14.089 -10.047 1.00 91.50 87 GLU A C 1
ATOM 674 O O . GLU A 1 87 ? -11.737 -13.493 -9.765 1.00 91.50 87 GLU A O 1
ATOM 679 N N . GLU A 1 88 ? -10.311 -15.176 -9.376 1.00 93.81 88 GLU A N 1
ATOM 680 C CA . GLU A 1 88 ? -11.001 -15.657 -8.175 1.00 93.81 88 GLU A CA 1
ATOM 681 C C . GLU A 1 88 ? -10.928 -14.646 -7.023 1.00 93.81 88 GLU A C 1
ATOM 683 O O . GLU A 1 88 ? -11.918 -14.428 -6.312 1.00 93.81 88 GLU A O 1
ATOM 688 N N . HIS A 1 89 ? -9.783 -13.982 -6.862 1.00 94.00 89 HIS A N 1
ATOM 689 C CA . HIS A 1 89 ? -9.606 -12.943 -5.857 1.00 94.00 89 HIS A CA 1
ATOM 690 C C . HIS A 1 89 ? -10.491 -11.723 -6.135 1.00 94.00 89 HIS A C 1
ATOM 692 O O . HIS A 1 89 ? -11.225 -11.314 -5.242 1.00 94.00 89 HIS A O 1
ATOM 698 N N . ILE A 1 90 ? -10.539 -11.226 -7.377 1.00 91.56 90 ILE A N 1
ATOM 699 C CA . ILE A 1 90 ? -11.404 -10.097 -7.774 1.00 91.56 90 ILE A CA 1
ATOM 700 C C . ILE A 1 90 ? -12.877 -10.395 -7.451 1.00 91.56 90 ILE A C 1
ATOM 702 O O . ILE A 1 90 ? -13.588 -9.554 -6.900 1.00 91.56 90 ILE A O 1
ATOM 706 N N . LYS A 1 91 ? -13.356 -11.617 -7.729 1.00 92.88 91 LYS A N 1
ATOM 707 C CA . LYS A 1 91 ? -14.727 -12.033 -7.360 1.00 92.88 91 LYS A CA 1
ATOM 708 C C . LYS A 1 91 ? -14.940 -11.997 -5.845 1.00 92.88 91 LYS A C 1
ATOM 710 O O . LYS A 1 91 ? -15.997 -11.580 -5.372 1.00 92.88 91 LYS A O 1
ATOM 715 N N . THR A 1 92 ? -13.935 -12.418 -5.081 1.00 93.94 92 THR A N 1
ATOM 716 C CA . THR A 1 92 ? -13.967 -12.363 -3.615 1.00 93.94 92 THR A CA 1
ATOM 717 C C . THR A 1 92 ? -14.029 -10.916 -3.119 1.00 93.94 92 THR A C 1
ATOM 719 O O . THR A 1 92 ? -14.876 -10.600 -2.284 1.00 93.94 92 THR A O 1
ATOM 722 N N . GLU A 1 93 ? -13.218 -10.017 -3.675 1.00 93.12 93 GLU A N 1
ATOM 723 C CA . GLU A 1 93 ? -13.206 -8.589 -3.331 1.00 93.12 93 GLU A CA 1
ATOM 724 C C . GLU A 1 93 ? -14.541 -7.905 -3.631 1.00 93.12 93 GLU A C 1
ATOM 726 O O . GLU A 1 93 ? -15.061 -7.168 -2.792 1.00 93.12 93 GLU A O 1
ATOM 731 N N . GLN A 1 94 ? -15.183 -8.227 -4.757 1.00 92.62 94 GLN A N 1
ATOM 732 C CA . GLN A 1 94 ? -16.526 -7.728 -5.072 1.00 92.62 94 GLN A CA 1
ATOM 733 C C . GLN A 1 94 ? -17.552 -8.108 -3.993 1.00 92.62 94 GLN A C 1
ATOM 735 O O . GLN A 1 94 ? -18.387 -7.285 -3.598 1.00 92.62 94 GLN A O 1
ATOM 740 N N . HIS A 1 95 ? -17.478 -9.335 -3.467 1.00 95.12 95 HIS A N 1
ATOM 741 C CA . HIS A 1 95 ? -18.320 -9.757 -2.349 1.00 95.12 95 HIS A CA 1
ATOM 742 C C . HIS A 1 95 ? -17.983 -9.009 -1.053 1.00 95.12 95 HIS A C 1
ATOM 744 O O . HIS A 1 95 ? -18.898 -8.613 -0.326 1.00 95.12 95 HIS A O 1
ATOM 750 N N . MET A 1 96 ? -16.700 -8.771 -0.766 1.00 95.62 96 MET A N 1
ATOM 751 C CA . MET A 1 96 ? -16.272 -7.998 0.405 1.00 95.62 96 MET A CA 1
ATOM 752 C C . MET A 1 96 ? -16.771 -6.549 0.338 1.00 95.62 96 MET A C 1
ATOM 754 O O . MET A 1 96 ? -17.414 -6.086 1.283 1.00 95.62 96 MET A O 1
ATOM 758 N N . VAL A 1 97 ? -16.612 -5.869 -0.801 1.00 96.06 97 VAL A N 1
ATOM 759 C CA . VAL A 1 97 ? -17.136 -4.512 -1.036 1.00 96.06 97 VAL A CA 1
ATOM 760 C C . VAL A 1 97 ? -18.650 -4.460 -0.833 1.00 96.06 97 VAL A C 1
ATOM 762 O O . VAL A 1 97 ? -19.153 -3.566 -0.147 1.00 96.06 97 VAL A O 1
ATOM 765 N N . ALA A 1 98 ? -19.397 -5.419 -1.390 1.00 96.62 98 ALA A N 1
ATOM 766 C CA . ALA A 1 98 ? -20.848 -5.482 -1.218 1.00 96.62 98 ALA A CA 1
ATOM 767 C C . ALA A 1 9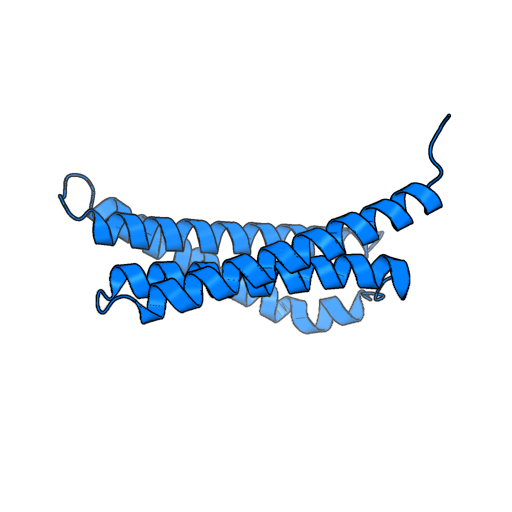8 ? -21.246 -5.644 0.260 1.00 96.62 98 ALA A C 1
ATOM 769 O O . ALA A 1 98 ? -22.171 -4.976 0.734 1.00 96.62 98 ALA A O 1
ATOM 770 N N . ASN A 1 99 ? -20.524 -6.484 1.006 1.00 97.31 99 ASN A N 1
ATOM 771 C CA . ASN A 1 99 ? -20.755 -6.690 2.434 1.00 97.31 99 ASN A CA 1
ATOM 772 C C . ASN A 1 99 ? -20.488 -5.419 3.248 1.00 97.31 99 ASN A C 1
ATOM 774 O O . ASN A 1 99 ? -21.316 -5.048 4.083 1.00 97.31 99 ASN A O 1
ATOM 778 N N . VAL A 1 100 ? -19.378 -4.725 2.983 1.00 97.19 100 VAL A N 1
ATOM 779 C CA . VAL A 1 100 ? -19.024 -3.486 3.689 1.00 97.19 100 VAL A CA 1
ATOM 780 C C . VAL A 1 100 ? -20.033 -2.376 3.388 1.00 97.19 100 VAL A C 1
ATOM 782 O O . VAL A 1 100 ? -20.508 -1.720 4.314 1.00 97.19 100 VAL A O 1
ATOM 785 N N . ARG A 1 101 ? -20.451 -2.208 2.125 1.00 97.12 101 ARG A N 1
ATOM 786 C CA . ARG A 1 101 ? -21.486 -1.225 1.746 1.00 97.12 101 ARG A CA 1
ATOM 787 C C . ARG A 1 101 ? -22.814 -1.497 2.442 1.00 97.12 101 ARG A C 1
ATOM 789 O O . ARG A 1 101 ? -23.374 -0.597 3.058 1.00 97.12 101 ARG A O 1
ATOM 796 N N . LYS A 1 102 ? -23.271 -2.753 2.433 1.00 97.81 102 LYS A N 1
ATOM 797 C CA . LYS A 1 102 ? -24.487 -3.160 3.147 1.00 97.81 102 LYS A CA 1
ATOM 798 C C . LYS A 1 102 ? -24.388 -2.874 4.649 1.00 97.81 102 LYS A C 1
ATOM 800 O O . LYS A 1 102 ? -25.368 -2.445 5.259 1.00 97.81 102 LYS A O 1
ATOM 805 N N . ALA A 1 103 ? -23.222 -3.116 5.250 1.00 97.56 103 ALA A N 1
ATOM 806 C CA . ALA A 1 103 ? -22.988 -2.802 6.653 1.00 97.56 103 ALA A CA 1
ATOM 807 C C . ALA A 1 103 ? -23.088 -1.288 6.899 1.00 97.56 103 ALA A C 1
ATOM 809 O O . ALA A 1 103 ? -23.849 -0.882 7.774 1.00 97.56 103 ALA A O 1
ATOM 810 N N . LEU A 1 104 ? -22.415 -0.459 6.097 1.00 97.00 104 LEU A N 1
ATOM 811 C CA . LEU A 1 104 ? -22.470 1.005 6.200 1.00 97.00 104 LEU A CA 1
ATOM 812 C C . LEU A 1 104 ? -23.895 1.554 6.040 1.00 97.00 104 LEU A C 1
ATOM 814 O O . LEU A 1 104 ? -24.322 2.379 6.850 1.00 97.00 104 LEU A O 1
ATOM 818 N N . ASP A 1 105 ? -24.662 1.043 5.076 1.00 97.19 105 ASP A N 1
ATOM 819 C CA . ASP A 1 105 ? -26.060 1.436 4.869 1.00 97.19 105 ASP A CA 1
ATOM 820 C C . ASP A 1 105 ? -26.924 1.152 6.106 1.00 97.19 105 ASP A C 1
ATOM 822 O O . ASP A 1 105 ? -27.738 1.982 6.513 1.00 97.19 105 ASP A O 1
ATOM 826 N N . SER A 1 106 ? -26.698 0.019 6.781 1.00 96.75 106 SER A N 1
ATOM 827 C CA . SER A 1 106 ? -27.411 -0.324 8.021 1.00 96.75 106 SER A CA 1
ATOM 828 C C . SER A 1 106 ? -27.088 0.604 9.204 1.00 96.75 106 SER A C 1
ATOM 830 O O . SER A 1 106 ? -27.862 0.686 10.166 1.00 96.75 106 SER A O 1
ATOM 832 N N . LEU A 1 107 ? -25.961 1.323 9.130 1.00 95.56 107 LEU A N 1
ATOM 833 C CA . LEU A 1 107 ? -25.518 2.281 10.141 1.00 95.56 107 LEU A CA 1
ATOM 834 C C . LEU A 1 107 ? -26.010 3.711 9.872 1.00 95.56 107 LEU A C 1
ATOM 836 O O . LEU A 1 107 ? -25.775 4.588 10.709 1.00 95.56 107 LEU A O 1
ATOM 840 N N . GLN A 1 108 ? -26.705 3.978 8.760 1.00 91.62 108 GLN A N 1
ATOM 841 C CA . GLN A 1 108 ? -27.237 5.311 8.469 1.00 91.62 108 GLN A CA 1
ATOM 842 C C . GLN A 1 108 ? -28.195 5.789 9.573 1.00 91.62 108 GLN A C 1
ATOM 844 O O . GLN A 1 108 ? -29.047 5.052 10.071 1.00 91.62 108 GLN A O 1
ATOM 849 N N . GLY A 1 109 ? -28.021 7.041 10.006 1.00 91.69 109 GLY A N 1
ATOM 850 C CA . GLY A 1 109 ? -28.789 7.628 11.111 1.00 91.69 109 GLY A CA 1
ATOM 851 C C . GLY A 1 109 ? -28.446 7.077 12.506 1.00 91.69 109 GLY A C 1
ATOM 852 O O . GLY A 1 109 ? -29.090 7.458 13.485 1.00 91.69 109 GLY A O 1
ATOM 853 N N . ARG A 1 110 ? -27.438 6.200 12.635 1.00 93.50 110 ARG A N 1
ATOM 854 C CA . ARG A 1 110 ? -26.957 5.666 13.921 1.00 93.50 110 ARG A CA 1
ATOM 855 C C . ARG A 1 110 ? -25.712 6.423 14.395 1.00 93.50 110 ARG A C 1
ATOM 857 O O . ARG A 1 110 ? -24.888 6.854 13.598 1.00 93.50 110 ARG A O 1
ATOM 864 N N . LYS A 1 111 ? -25.524 6.523 15.716 1.00 93.69 111 LYS A N 1
ATOM 865 C CA . LYS A 1 111 ? -24.321 7.108 16.346 1.00 93.69 111 LYS A CA 1
ATOM 866 C C . LYS A 1 111 ? -23.220 6.057 16.565 1.00 93.69 111 LYS A C 1
ATOM 868 O O . LYS A 1 111 ? -22.730 5.899 17.678 1.00 93.69 111 LYS A O 1
ATOM 873 N N . MET A 1 112 ? -22.865 5.309 15.519 1.00 95.50 112 MET A N 1
ATOM 874 C CA . MET A 1 112 ? -21.868 4.223 15.565 1.00 95.50 112 MET A CA 1
ATOM 875 C C . MET A 1 112 ? -20.565 4.632 14.867 1.00 95.50 112 MET A C 1
ATOM 877 O O . MET A 1 112 ? -20.125 3.996 13.915 1.00 95.50 112 MET A O 1
ATOM 881 N N . LEU A 1 113 ? -19.972 5.736 15.334 1.00 93.50 113 LEU A N 1
ATOM 882 C CA . LEU A 1 113 ? -18.887 6.435 14.634 1.00 93.50 113 LEU A CA 1
ATOM 883 C C . LEU A 1 113 ? -17.619 5.587 14.467 1.00 93.50 113 LEU A C 1
ATOM 885 O O . LEU A 1 113 ? -17.010 5.607 13.406 1.00 93.50 113 LEU A O 1
ATOM 889 N N . VAL A 1 114 ? -17.230 4.817 15.490 1.00 95.19 114 VAL A N 1
ATOM 890 C CA . VAL A 1 114 ? -16.031 3.961 15.417 1.00 95.19 114 VAL A CA 1
ATOM 891 C C . VAL A 1 114 ? -16.227 2.842 14.394 1.00 95.19 114 VAL A C 1
ATOM 893 O O . VAL A 1 114 ? -15.329 2.557 13.612 1.00 95.19 114 VAL A O 1
ATOM 896 N N . GLN A 1 115 ? -17.407 2.220 14.373 1.00 97.12 115 GLN A N 1
ATOM 897 C CA . GLN A 1 115 ? -17.722 1.154 13.426 1.00 97.12 115 GLN A CA 1
ATOM 898 C C . GLN A 1 115 ? -17.807 1.693 11.998 1.00 97.12 115 GLN A C 1
ATOM 900 O O . GLN A 1 115 ? -17.271 1.063 11.096 1.00 97.12 115 GLN A O 1
ATOM 905 N N . GLN A 1 116 ? -18.434 2.859 11.802 1.00 96.62 116 GLN A N 1
ATOM 906 C CA . GLN A 1 116 ? -18.469 3.537 10.503 1.00 96.62 116 GLN A CA 1
ATOM 907 C C . GLN A 1 116 ? -17.051 3.814 10.000 1.00 96.62 116 GLN A C 1
ATOM 909 O O . GLN A 1 116 ? -16.712 3.370 8.911 1.00 96.62 116 GLN A O 1
ATOM 914 N N . TYR A 1 117 ? -16.200 4.417 10.833 1.00 95.50 117 TYR A N 1
ATOM 915 C CA . TYR A 1 117 ? -14.802 4.687 10.499 1.00 95.50 117 TYR A CA 1
ATOM 916 C C . TYR A 1 117 ? -14.032 3.427 10.069 1.00 95.50 117 TYR A C 1
ATOM 918 O O . TYR A 1 117 ? -13.372 3.424 9.033 1.00 95.50 117 TYR A O 1
ATOM 926 N N . LEU A 1 118 ? -14.129 2.335 10.836 1.00 97.44 118 LEU A N 1
ATOM 927 C CA . LEU A 1 118 ? -13.414 1.096 10.511 1.00 97.44 118 LEU A CA 1
ATOM 928 C C . LEU A 1 118 ? -13.952 0.422 9.242 1.00 97.44 118 LEU A C 1
ATOM 930 O O . LEU A 1 118 ? -13.175 -0.129 8.469 1.00 97.44 118 LEU A O 1
ATOM 934 N N . LEU A 1 119 ? -15.264 0.476 9.004 1.00 97.88 119 LEU A N 1
ATOM 935 C CA . LEU A 1 119 ? -15.870 -0.051 7.780 1.00 97.88 119 LEU A CA 1
ATOM 936 C C . LEU A 1 119 ? -15.510 0.795 6.552 1.00 97.88 119 LEU A C 1
ATOM 938 O O . LEU A 1 119 ? -15.263 0.240 5.488 1.00 97.88 119 LEU A O 1
ATOM 942 N N . GLU A 1 120 ? -15.442 2.119 6.686 1.00 96.25 120 GLU A N 1
ATOM 943 C CA . GLU A 1 120 ? -14.972 3.014 5.622 1.00 96.25 120 GLU A CA 1
ATOM 944 C C . GLU A 1 120 ? -13.502 2.760 5.277 1.00 96.25 120 GLU A C 1
ATOM 946 O O . GLU A 1 120 ? -13.155 2.717 4.098 1.00 96.25 120 GLU A O 1
ATOM 951 N N . TYR A 1 121 ? -12.656 2.520 6.284 1.00 96.25 121 TYR A N 1
ATOM 952 C CA . TYR A 1 121 ? -11.271 2.095 6.076 1.00 96.25 121 TYR A CA 1
ATOM 953 C C . TYR A 1 121 ? -11.191 0.782 5.278 1.00 96.25 121 TYR A C 1
ATOM 955 O O . TYR A 1 121 ? -10.479 0.728 4.277 1.00 96.25 121 TYR A O 1
ATOM 963 N N . LEU A 1 122 ? -11.964 -0.244 5.657 1.00 97.44 122 LEU A N 1
ATOM 964 C CA . LEU A 1 122 ? -12.007 -1.503 4.904 1.00 97.44 122 LEU A CA 1
ATOM 965 C C . LEU A 1 122 ? -12.470 -1.282 3.460 1.00 97.44 122 LEU A C 1
ATOM 967 O O . LEU A 1 122 ? -11.860 -1.805 2.536 1.00 97.44 122 LEU A O 1
ATOM 971 N N . LEU A 1 123 ? -13.511 -0.469 3.247 1.00 97.00 123 LEU A N 1
ATOM 972 C CA . LEU A 1 123 ? -13.991 -0.157 1.899 1.00 97.00 123 LEU A CA 1
ATOM 973 C C . LEU A 1 123 ? -12.901 0.495 1.041 1.00 97.00 123 LEU A C 1
ATOM 975 O O . LEU A 1 123 ? -12.770 0.155 -0.133 1.00 97.00 123 LEU A O 1
ATOM 979 N N . PHE A 1 124 ? -12.139 1.424 1.618 1.00 95.88 124 PHE A N 1
ATOM 980 C CA . PHE A 1 124 ? -11.034 2.083 0.931 1.00 95.88 124 PHE A CA 1
ATOM 981 C C . PHE A 1 124 ? -9.936 1.089 0.530 1.00 95.88 124 PHE A C 1
ATOM 983 O O . PHE A 1 124 ? -9.434 1.154 -0.593 1.00 95.88 124 PHE A O 1
ATOM 990 N N . ASP A 1 125 ? -9.597 0.145 1.409 1.00 95.69 125 ASP A N 1
ATOM 991 C CA . ASP A 1 125 ? -8.589 -0.874 1.117 1.00 95.69 125 ASP A CA 1
ATOM 992 C C . ASP A 1 125 ? -9.026 -1.826 -0.003 1.00 95.69 125 ASP A C 1
ATOM 994 O O . ASP A 1 125 ? -8.244 -2.056 -0.925 1.00 95.69 125 ASP A O 1
ATOM 998 N N . GLU A 1 126 ? -10.280 -2.283 -0.015 1.00 95.50 126 GLU A N 1
ATOM 999 C CA . GLU A 1 126 ? -10.764 -3.126 -1.119 1.00 95.50 126 GLU A CA 1
ATOM 1000 C C . GLU A 1 126 ? -10.800 -2.368 -2.457 1.00 95.50 126 GLU A C 1
ATOM 1002 O O . GLU A 1 126 ? -10.457 -2.915 -3.502 1.00 95.50 126 GLU A O 1
ATOM 1007 N N . GLN A 1 127 ? -11.150 -1.076 -2.451 1.00 92.56 127 GLN A N 1
ATOM 1008 C CA . GLN A 1 127 ? -11.099 -0.244 -3.662 1.00 92.56 127 GLN A CA 1
ATOM 1009 C C . GLN A 1 127 ? -9.667 -0.035 -4.168 1.00 92.56 127 GLN A C 1
ATOM 1011 O O . GLN A 1 127 ? -9.428 0.036 -5.375 1.00 92.56 127 GLN A O 1
ATOM 1016 N N . LYS A 1 128 ? -8.702 0.068 -3.250 1.00 94.19 128 LYS A N 1
ATOM 1017 C CA . LYS A 1 128 ? -7.277 0.134 -3.580 1.00 94.19 128 LYS A CA 1
ATOM 1018 C C . LYS A 1 128 ? -6.814 -1.164 -4.246 1.00 94.19 128 LYS A C 1
ATOM 1020 O O . LYS A 1 128 ? -6.054 -1.091 -5.210 1.00 94.19 128 LYS A O 1
ATOM 1025 N N . HIS A 1 129 ? -7.247 -2.324 -3.758 1.00 94.94 129 HIS A N 1
ATOM 1026 C CA . HIS A 1 129 ? -6.875 -3.607 -4.352 1.00 94.94 129 HIS A CA 1
ATOM 1027 C C . HIS A 1 129 ? -7.469 -3.801 -5.751 1.00 94.94 129 HIS A C 1
ATOM 1029 O O . HIS A 1 129 ? -6.714 -4.094 -6.680 1.00 94.94 129 HIS A O 1
ATOM 1035 N N . ASP A 1 130 ? -8.762 -3.512 -5.925 1.00 90.12 130 ASP A N 1
ATOM 1036 C CA . ASP A 1 130 ? -9.445 -3.558 -7.225 1.00 90.12 130 ASP A CA 1
ATOM 1037 C C . ASP A 1 130 ? -8.689 -2.718 -8.268 1.00 90.12 130 ASP A C 1
ATOM 1039 O O . ASP A 1 130 ? -8.346 -3.193 -9.353 1.00 90.12 130 ASP A O 1
ATOM 1043 N N . HIS A 1 131 ? -8.282 -1.501 -7.890 1.00 91.00 131 HIS A N 1
ATOM 1044 C CA . HIS A 1 131 ? -7.492 -0.641 -8.766 1.00 91.00 131 HIS A CA 1
ATOM 1045 C C . HIS A 1 131 ? -6.112 -1.222 -9.112 1.00 91.00 131 HIS A C 1
ATOM 1047 O O . HIS A 1 131 ? -5.661 -1.118 -10.254 1.00 91.00 131 HIS A O 1
ATOM 1053 N N . LEU A 1 132 ? -5.413 -1.829 -8.147 1.00 93.00 132 LEU A N 1
ATOM 1054 C CA . LEU A 1 132 ? -4.110 -2.455 -8.395 1.00 93.00 132 LEU A CA 1
ATOM 1055 C C . LEU A 1 132 ? -4.228 -3.627 -9.379 1.00 93.00 132 LEU A C 1
ATOM 1057 O O . LEU A 1 132 ? -3.391 -3.757 -10.278 1.00 93.00 132 LEU A O 1
ATOM 1061 N N . LEU A 1 133 ? -5.267 -4.450 -9.239 1.00 92.25 133 LEU A N 1
ATOM 1062 C CA . LEU A 1 133 ? -5.501 -5.607 -10.103 1.00 92.25 133 LEU A CA 1
ATOM 1063 C C . LEU A 1 133 ? -5.985 -5.200 -11.499 1.00 92.25 133 LEU A C 1
ATOM 1065 O O . LEU A 1 133 ? -5.528 -5.783 -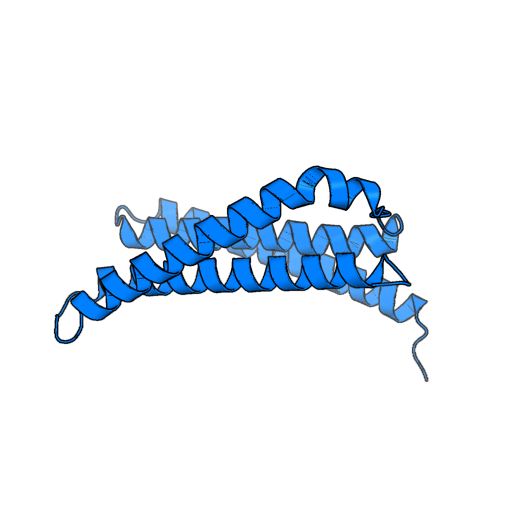12.481 1.00 92.25 133 LEU A O 1
ATOM 1069 N N . GLU A 1 134 ? -6.789 -4.141 -11.619 1.00 88.62 134 GLU A N 1
ATOM 1070 C CA . GLU A 1 134 ? -7.157 -3.541 -12.910 1.00 88.62 134 GLU A CA 1
ATOM 1071 C C . GLU A 1 134 ? -5.909 -3.077 -13.686 1.00 88.62 134 GLU A C 1
ATOM 1073 O O . GLU A 1 134 ? -5.769 -3.323 -14.889 1.00 88.62 134 GLU A O 1
ATOM 1078 N N . LYS A 1 135 ? -4.939 -2.443 -13.008 1.00 89.88 135 LYS A N 1
ATOM 1079 C CA . LYS A 1 135 ? -3.671 -2.051 -13.650 1.00 89.88 135 LYS A CA 1
ATOM 1080 C C . LYS A 1 135 ? -2.842 -3.255 -14.076 1.00 89.88 135 LYS A C 1
ATOM 1082 O O . LYS A 1 135 ? -2.235 -3.213 -15.148 1.00 89.88 135 LYS A O 1
ATOM 1087 N N . LEU A 1 136 ? -2.840 -4.326 -13.286 1.00 88.81 136 LEU A N 1
ATOM 1088 C CA . LEU A 1 136 ? -2.163 -5.568 -13.650 1.00 88.81 136 LEU A CA 1
ATOM 1089 C C . LEU A 1 136 ? -2.826 -6.246 -14.862 1.00 88.81 136 LEU A C 1
ATOM 1091 O O . LEU A 1 136 ? -2.122 -6.732 -15.749 1.00 88.81 136 LEU A O 1
ATOM 1095 N N . GLU A 1 137 ? -4.157 -6.206 -14.962 1.00 86.81 137 GLU A N 1
ATOM 1096 C CA . GLU A 1 137 ? -4.891 -6.646 -16.153 1.00 86.81 137 GLU A CA 1
ATOM 1097 C C . GLU A 1 137 ? -4.508 -5.829 -17.391 1.00 86.81 137 GLU A C 1
ATOM 1099 O O . GLU A 1 137 ? -4.277 -6.391 -18.464 1.00 86.81 137 GLU A O 1
ATOM 1104 N N . GLY A 1 138 ? -4.392 -4.507 -17.249 1.00 85.88 138 GLY A N 1
ATOM 1105 C CA . GLY A 1 138 ? -3.934 -3.630 -18.326 1.00 85.88 138 GLY A CA 1
ATOM 1106 C C . GLY A 1 138 ? -2.546 -4.015 -18.848 1.00 85.88 138 GLY A C 1
ATOM 1107 O O . GLY A 1 138 ? -2.337 -4.061 -20.061 1.00 85.88 138 GLY A O 1
ATOM 1108 N N . ILE A 1 139 ? -1.619 -4.366 -17.947 1.00 85.81 139 ILE A N 1
ATOM 1109 C CA . ILE A 1 139 ? -0.288 -4.876 -18.315 1.00 85.81 139 ILE A CA 1
ATOM 1110 C C . ILE A 1 139 ? -0.415 -6.195 -19.083 1.00 85.81 139 ILE A C 1
ATOM 1112 O O . ILE A 1 139 ? 0.192 -6.330 -20.144 1.00 85.81 139 ILE A O 1
ATOM 1116 N N . LYS A 1 140 ? -1.237 -7.139 -18.600 1.00 83.50 140 LYS A N 1
ATOM 1117 C CA . LYS A 1 140 ? -1.494 -8.411 -19.292 1.00 83.50 140 LYS A CA 1
ATOM 1118 C C . LYS A 1 140 ? -2.000 -8.174 -20.716 1.00 83.50 140 LYS A C 1
ATOM 1120 O O . LYS A 1 140 ? -1.448 -8.749 -21.646 1.00 83.50 140 LYS A O 1
ATOM 1125 N N . LYS A 1 141 ? -3.019 -7.327 -20.900 1.00 83.69 141 LYS A N 1
ATOM 1126 C CA . LYS A 1 141 ? -3.593 -7.017 -22.224 1.00 83.69 141 LYS A CA 1
ATOM 1127 C C . LYS A 1 141 ? -2.536 -6.437 -23.167 1.00 83.69 141 LYS A C 1
ATOM 1129 O O . LYS A 1 141 ? -2.414 -6.896 -24.293 1.00 83.69 141 LYS A O 1
ATOM 1134 N N . GLY A 1 142 ? -1.699 -5.518 -22.681 1.00 83.50 142 GLY A N 1
ATOM 1135 C CA . GLY A 1 142 ? -0.603 -4.939 -23.467 1.00 83.50 142 GLY A CA 1
ATOM 1136 C C . GLY A 1 142 ? 0.508 -5.923 -23.867 1.00 83.50 142 GLY A C 1
ATOM 1137 O O . GLY A 1 142 ? 1.285 -5.615 -24.767 1.00 83.50 142 GLY A O 1
ATOM 1138 N N . MET A 1 143 ? 0.597 -7.094 -23.226 1.00 81.88 143 MET A N 1
ATOM 1139 C CA . MET A 1 143 ? 1.574 -8.138 -23.561 1.00 81.88 143 MET A CA 1
ATOM 1140 C C . MET A 1 143 ? 1.129 -9.066 -24.702 1.00 81.88 143 MET A C 1
ATOM 1142 O O . MET A 1 143 ? 1.974 -9.778 -25.245 1.00 81.88 143 MET A O 1
ATOM 1146 N N . TYR A 1 144 ? -0.153 -9.059 -25.084 1.00 72.50 144 TYR A N 1
ATOM 1147 C CA . TYR A 1 144 ? -0.688 -9.855 -26.194 1.00 72.50 144 TYR A CA 1
ATOM 1148 C C . TYR A 1 144 ? -1.091 -8.919 -27.352 1.00 72.50 144 TYR A C 1
ATOM 1150 O O . TYR A 1 144 ? -2.123 -8.264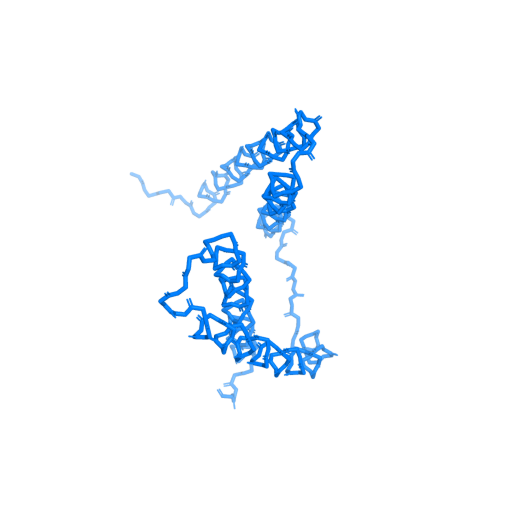 -27.258 1.00 72.50 144 TYR A O 1
ATOM 1158 N N . PRO A 1 145 ? -0.306 -8.835 -28.447 1.00 55.31 145 PRO A N 1
ATOM 1159 C CA . PRO A 1 145 ? -0.548 -7.875 -29.532 1.00 55.31 145 PRO A CA 1
ATOM 1160 C C . PRO A 1 145 ? -1.840 -8.092 -30.344 1.00 55.31 145 PRO A C 1
ATOM 1162 O O . PRO A 1 145 ? -2.225 -7.190 -31.080 1.00 55.31 145 PRO A O 1
ATOM 1165 N N . ASP A 1 146 ? -2.500 -9.248 -30.208 1.00 52.84 146 ASP A N 1
ATOM 1166 C CA . ASP A 1 146 ? -3.728 -9.612 -30.939 1.00 52.84 146 ASP A CA 1
ATOM 1167 C C . ASP A 1 146 ? -4.979 -9.702 -30.028 1.00 52.84 146 ASP A C 1
ATOM 1169 O O . ASP A 1 146 ? -5.938 -10.405 -30.355 1.00 52.84 146 ASP A O 1
ATOM 1173 N N . GLY A 1 147 ? -4.959 -9.032 -28.866 1.00 49.03 147 GLY A N 1
ATOM 1174 C CA . GLY A 1 147 ? -6.086 -8.925 -27.925 1.00 49.03 147 GLY A CA 1
ATOM 1175 C C . GLY A 1 147 ? -6.808 -7.584 -27.982 1.00 49.03 147 GLY A C 1
ATOM 1176 O O . GLY A 1 147 ? -6.115 -6.545 -27.935 1.00 49.03 147 GLY A O 1
#

Radius of gyration: 20.12 Å; chains: 1; bounding box: 49×42×57 Å

Foldseek 3Di:
DDDDPLNVLVVLLVVLVVVLVVLVVLLVVLVVQLVVDPDPLSVVVSVVSNVVSVVSNVVSVQSNCCSPVNHPDDALVNCVVCVVVLVVVLVVLVVLLVVLVVVLVVCPPHPPVSSNVVSVVSNVVSVVSNVVSVVVVVVSVVNDPVD

Secondary structure (DSSP, 8-state):
-PPPHHHHHHHHHHHHHHHHHHHHHHHHHHHHHHHT---HHHHHHHHHHHHHHHHHHHHHHHHHHHHHT------HHHHHHHHHHHHHHHHHHHHHHHHHHHHHHHTTTS--HHHHHHHHHHHHHHHHHHHHHHHHHHHHHHH-TT-

pLDDT: mean 92.87, std 8.64, range [49.03, 98.69]